Protein AF-A0A485ATG8-F1 (afdb_monomer_lite)

Secondary structure (DSSP, 8-state):
----PPPTTT--HHHHHHHHHTSTT--S-GGG--HHHHHHHHHHHHHHT-

InterPro domains:
  IPR007479 ISC system FeS cluster assembly, IscX [PF04384] (7-49)
  IPR007479 ISC system FeS cluster assembly, IscX [PTHR37532] (8-50)
  IPR007479 ISC system FeS cluster assembly, IscX [TIGR03412] (8-50)
  IPR036762 IscX-like superfamily [G3DSA:1.10.10.600] (3-50)
  IPR036762 IscX-like superfamily [SSF140319] (7-48)

Structure (mmCIF, N/CA/C/O backbone):
data_AF-A0A485ATG8-F1
#
_entry.id   AF-A0A485ATG8-F1
#
loop_
_atom_site.group_PDB
_atom_site.id
_atom_site.type_symbol
_atom_site.label_atom_id
_atom_site.label_alt_id
_atom_site.label_comp_id
_atom_site.label_asym_id
_atom_site.label_entity_id
_atom_site.label_seq_id
_atom_site.pdbx_PDB_ins_code
_atom_site.Cartn_x
_atom_site.Cartn_y
_atom_site.Cartn_z
_atom_site.occupancy
_atom_site.B_iso_or_equiv
_atom_site.auth_seq_id
_atom_site.auth_comp_id
_atom_site.auth_asym_id
_atom_site.auth_atom_id
_atom_site.pdbx_PDB_model_num
ATOM 1 N N . MET A 1 1 ? -8.380 9.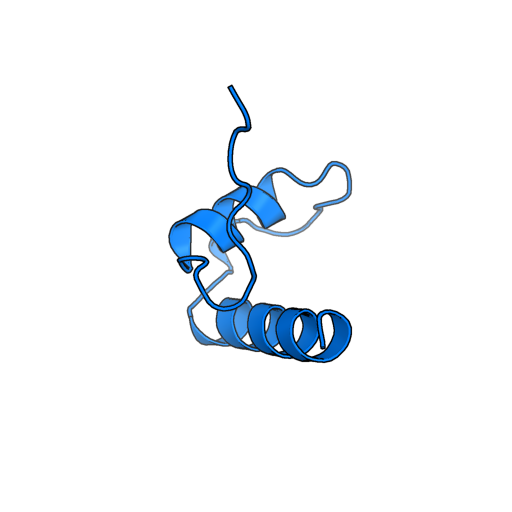302 -25.020 1.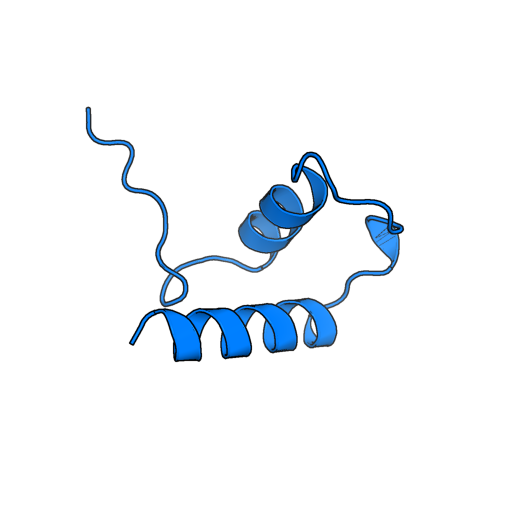00 43.41 1 MET A N 1
ATOM 2 C CA . MET A 1 1 ? -7.385 9.898 -24.104 1.00 43.41 1 MET A CA 1
ATOM 3 C C . MET A 1 1 ? -6.876 8.766 -23.241 1.00 43.41 1 MET A C 1
ATOM 5 O O . MET A 1 1 ? -7.679 8.190 -22.526 1.00 43.41 1 MET A O 1
ATOM 9 N N . LEU A 1 2 ? -5.616 8.360 -23.393 1.00 49.81 2 LEU A N 1
ATOM 10 C CA . LEU A 1 2 ? -5.042 7.327 -22.532 1.00 49.81 2 LEU A CA 1
ATOM 11 C C . LEU A 1 2 ? -4.948 7.927 -21.126 1.00 49.81 2 LEU A C 1
ATOM 13 O O . LEU A 1 2 ? -4.100 8.786 -20.886 1.00 49.81 2 LEU A O 1
ATOM 17 N N . SER A 1 3 ? -5.856 7.548 -20.226 1.00 55.22 3 SER A N 1
ATOM 18 C CA . SER A 1 3 ? -5.671 7.770 -18.796 1.00 55.22 3 SER A CA 1
ATOM 19 C C . SER A 1 3 ? -4.432 6.975 -18.411 1.00 55.22 3 SER A C 1
ATOM 21 O O . SER A 1 3 ? -4.474 5.750 -18.318 1.00 55.22 3 SER A O 1
ATOM 23 N N . ARG A 1 4 ? -3.291 7.656 -18.324 1.00 67.56 4 ARG A N 1
ATOM 24 C CA . ARG A 1 4 ? -2.022 7.036 -17.966 1.00 67.56 4 ARG A CA 1
ATOM 25 C C . ARG A 1 4 ? -2.161 6.569 -16.521 1.00 67.56 4 ARG A C 1
ATOM 27 O O . ARG A 1 4 ? -2.149 7.396 -15.614 1.00 67.56 4 ARG A O 1
ATOM 34 N N . THR A 1 5 ? -2.376 5.274 -16.322 1.00 70.00 5 THR A N 1
ATOM 35 C CA . THR A 1 5 ? -2.376 4.682 -14.989 1.00 70.00 5 THR A CA 1
ATOM 36 C C . THR A 1 5 ? -0.990 4.906 -14.375 1.00 70.00 5 THR A C 1
ATOM 38 O O . THR A 1 5 ? 0.021 4.697 -15.059 1.00 70.00 5 THR A O 1
ATOM 41 N N . PRO A 1 6 ? -0.906 5.420 -13.137 1.00 77.75 6 PRO A N 1
ATOM 42 C CA . PRO A 1 6 ? 0.372 5.567 -12.456 1.00 77.75 6 PRO A CA 1
ATOM 43 C C . PRO A 1 6 ? 1.059 4.208 -12.310 1.00 77.75 6 PRO A C 1
ATOM 45 O O . PRO A 1 6 ? 0.417 3.203 -12.014 1.00 77.75 6 PRO A O 1
ATOM 48 N N . THR A 1 7 ? 2.370 4.184 -12.535 1.00 88.50 7 THR A N 1
ATOM 49 C CA . THR A 1 7 ? 3.206 3.002 -12.286 1.00 88.50 7 THR A CA 1
ATOM 50 C C . THR A 1 7 ? 3.653 2.990 -10.823 1.00 88.50 7 THR A C 1
ATOM 52 O O . THR A 1 7 ? 3.731 4.071 -10.224 1.00 88.50 7 THR A O 1
ATOM 55 N N . PRO A 1 8 ? 4.040 1.833 -10.253 1.00 90.19 8 PRO A N 1
ATOM 56 C CA . PRO A 1 8 ? 4.528 1.769 -8.872 1.00 90.19 8 PRO A CA 1
ATOM 57 C C . PRO A 1 8 ? 5.714 2.717 -8.609 1.00 90.19 8 PRO A C 1
ATOM 59 O O . PRO A 1 8 ? 5.831 3.297 -7.538 1.00 90.19 8 PRO A O 1
ATOM 62 N N . LYS A 1 9 ? 6.536 3.023 -9.622 1.00 92.06 9 LYS A N 1
ATOM 63 C CA . LYS A 1 9 ? 7.649 3.993 -9.512 1.00 92.06 9 LYS A CA 1
ATOM 64 C C . LYS A 1 9 ? 7.200 5.452 -9.315 1.00 92.06 9 LYS A C 1
ATOM 66 O O . LYS A 1 9 ? 8.028 6.311 -9.031 1.00 92.06 9 LYS A O 1
ATOM 71 N N . THR A 1 10 ? 5.918 5.756 -9.525 1.00 93.31 10 THR A N 1
ATOM 72 C CA . THR A 1 10 ? 5.370 7.128 -9.520 1.00 93.31 10 THR A CA 1
ATOM 73 C C . THR A 1 10 ? 4.103 7.299 -8.684 1.00 93.31 10 THR A C 1
ATOM 75 O O . THR A 1 10 ? 3.608 8.421 -8.563 1.00 93.31 10 THR A O 1
ATOM 78 N N . VAL A 1 11 ? 3.556 6.215 -8.130 1.00 95.06 11 VAL A N 1
ATOM 79 C CA . VAL A 1 11 ? 2.317 6.256 -7.348 1.00 95.06 11 VAL A CA 1
ATOM 80 C C . VAL A 1 11 ? 2.557 6.943 -6.000 1.00 95.06 11 VAL A C 1
ATOM 82 O O . VAL A 1 11 ? 3.590 6.750 -5.361 1.00 95.06 11 VAL A O 1
ATOM 85 N N . ARG A 1 12 ? 1.604 7.769 -5.560 1.00 95.75 12 ARG A N 1
ATOM 86 C CA . ARG A 1 12 ? 1.623 8.383 -4.224 1.00 95.75 12 ARG A CA 1
ATOM 87 C C . ARG A 1 12 ? 0.929 7.451 -3.236 1.00 95.75 12 ARG A C 1
ATOM 89 O O . ARG A 1 12 ? -0.050 6.809 -3.600 1.00 95.75 12 ARG A O 1
ATOM 96 N N . PHE A 1 13 ? 1.345 7.449 -1.972 1.00 97.06 13 PHE A N 1
ATOM 97 C CA . PHE A 1 13 ? 0.703 6.623 -0.940 1.00 97.06 13 PHE A CA 1
ATOM 98 C C . PHE A 1 13 ? -0.796 6.884 -0.779 1.00 97.06 13 PHE A C 1
ATOM 100 O O . PHE A 1 13 ? -1.540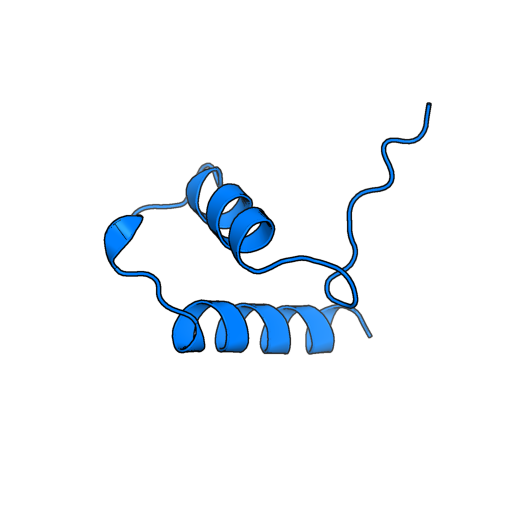 5.938 -0.565 1.00 97.06 13 PHE A O 1
ATOM 107 N N . THR A 1 14 ? -1.261 8.123 -0.951 1.00 96.44 14 THR A N 1
ATOM 108 C CA . THR A 1 14 ? -2.700 8.434 -0.914 1.00 96.44 14 THR A CA 1
ATOM 109 C C . THR A 1 14 ? -3.470 7.772 -2.054 1.00 96.44 14 THR A C 1
ATOM 111 O O . THR A 1 14 ? -4.594 7.332 -1.855 1.00 96.44 14 THR A O 1
ATOM 114 N N . ASP A 1 15 ? -2.865 7.693 -3.243 1.00 96.62 15 ASP A N 1
ATOM 115 C CA . ASP A 1 15 ? -3.495 7.050 -4.398 1.00 96.62 15 ASP A CA 1
ATOM 116 C C . ASP A 1 15 ? -3.463 5.527 -4.235 1.00 96.62 15 ASP A C 1
ATOM 118 O O . ASP A 1 15 ? -4.468 4.866 -4.464 1.00 96.62 15 ASP A O 1
ATOM 122 N N . LEU A 1 16 ? -2.331 4.981 -3.773 1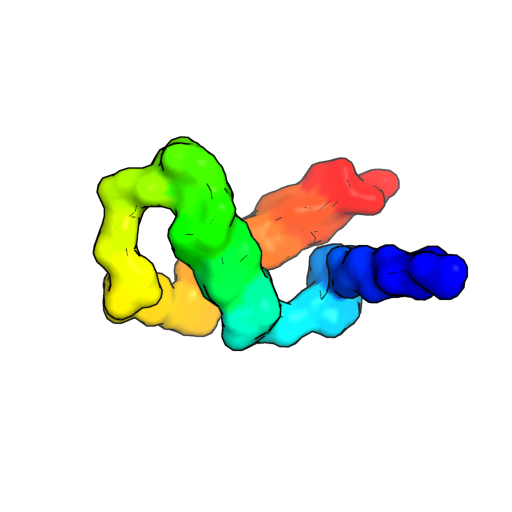.00 97.06 16 LEU A N 1
ATOM 123 C CA . LEU A 1 16 ? -2.181 3.554 -3.488 1.00 97.06 16 LEU A CA 1
ATOM 124 C C . LEU A 1 16 ? -3.175 3.086 -2.417 1.00 97.06 16 LEU A C 1
ATOM 126 O O . LEU A 1 16 ? -3.825 2.063 -2.598 1.00 97.06 16 LEU A O 1
ATOM 130 N N . HIS A 1 17 ? -3.318 3.844 -1.327 1.00 98.06 17 HIS A N 1
ATOM 131 C CA . HIS A 1 17 ? -4.288 3.565 -0.266 1.00 98.06 17 HIS A CA 1
ATOM 132 C C . HIS A 1 17 ? -5.719 3.527 -0.802 1.00 98.06 17 HIS A C 1
ATOM 134 O O . HIS A 1 17 ? -6.427 2.555 -0.550 1.00 98.06 17 HIS A O 1
ATOM 140 N N . GLN A 1 18 ? -6.107 4.535 -1.589 1.00 97.50 18 GLN A N 1
ATOM 141 C CA . GLN A 1 18 ? -7.431 4.586 -2.201 1.00 97.50 18 GLN A CA 1
ATOM 142 C C . GLN A 1 18 ? -7.672 3.364 -3.094 1.00 97.50 18 GLN A C 1
ATOM 144 O O . GLN A 1 18 ? -8.696 2.706 -2.965 1.00 97.50 18 GLN A O 1
ATOM 149 N N . TRP A 1 19 ? -6.710 3.013 -3.950 1.00 96.88 19 TRP A N 1
ATOM 150 C CA . TRP A 1 19 ? -6.849 1.860 -4.840 1.00 96.88 19 TRP A CA 1
ATOM 151 C C . TRP A 1 19 ? -6.954 0.534 -4.100 1.00 96.88 19 TRP A C 1
ATOM 153 O O . TRP A 1 19 ? -7.713 -0.317 -4.542 1.00 96.88 19 TRP A O 1
ATOM 163 N N . ILE A 1 20 ? -6.218 0.362 -2.997 1.00 97.31 20 ILE A N 1
ATOM 164 C CA . ILE A 1 20 ? -6.320 -0.829 -2.145 1.00 97.31 20 ILE A CA 1
ATOM 165 C C . ILE A 1 20 ? -7.714 -0.910 -1.518 1.00 97.31 20 ILE A C 1
ATOM 167 O O . ILE A 1 20 ? -8.329 -1.968 -1.567 1.00 97.31 20 ILE A O 1
ATOM 171 N N . CYS A 1 21 ? -8.222 0.199 -0.973 1.00 98.06 21 CYS A N 1
ATOM 172 C CA . CYS A 1 21 ? -9.547 0.240 -0.349 1.00 98.06 21 CYS A CA 1
ATOM 173 C C . CYS A 1 21 ? -10.692 0.057 -1.359 1.00 98.06 21 CYS A C 1
ATOM 175 O O . CYS A 1 21 ? -11.778 -0.362 -0.971 1.00 98.06 21 CYS A O 1
ATOM 177 N N . ASP A 1 22 ? -10.453 0.373 -2.635 1.00 97.88 22 ASP A N 1
ATOM 178 C CA . ASP A 1 22 ? -11.419 0.211 -3.727 1.00 97.88 22 ASP A CA 1
ATOM 179 C C . ASP A 1 22 ? -11.376 -1.189 -4.378 1.00 97.88 22 ASP A C 1
ATOM 181 O O . ASP A 1 22 ? -12.147 -1.448 -5.307 1.00 97.88 22 ASP A O 1
ATOM 185 N N . LEU A 1 23 ? -10.486 -2.095 -3.945 1.00 97.44 23 LEU A N 1
ATOM 186 C CA . LEU A 1 23 ? -10.476 -3.475 -4.444 1.00 97.44 23 LEU A CA 1
ATOM 187 C C . LEU A 1 23 ? -11.768 -4.191 -4.028 1.00 97.44 23 LEU A C 1
ATOM 189 O O . LEU A 1 23 ? -12.173 -4.124 -2.872 1.00 97.44 23 LEU A O 1
ATOM 193 N N . GLU A 1 24 ? -12.376 -4.933 -4.958 1.00 97.88 24 GLU A N 1
ATOM 194 C CA . GLU A 1 24 ? -13.604 -5.710 -4.701 1.00 97.88 24 GLU A CA 1
ATOM 195 C C . GLU A 1 24 ? -13.437 -6.700 -3.533 1.00 97.88 24 GLU A C 1
ATOM 197 O O . GLU A 1 24 ? -14.374 -6.906 -2.767 1.00 97.88 24 GLU A O 1
ATOM 202 N N . ASP A 1 25 ? -12.227 -7.242 -3.367 1.00 97.62 25 ASP A N 1
ATOM 203 C CA . ASP A 1 25 ? -11.872 -8.214 -2.326 1.00 97.62 25 ASP A CA 1
ATOM 204 C C . ASP A 1 25 ? -11.202 -7.583 -1.085 1.00 97.62 25 ASP A C 1
ATOM 206 O O . ASP A 1 25 ? -10.626 -8.298 -0.260 1.00 97.62 25 ASP A O 1
ATOM 210 N N . PHE A 1 26 ? -11.210 -6.253 -0.937 1.00 97.62 26 PHE A N 1
ATOM 211 C CA . PHE A 1 26 ? -10.677 -5.611 0.268 1.00 97.62 26 PHE A CA 1
ATOM 212 C C . PHE A 1 26 ? -11.632 -5.798 1.458 1.00 97.62 26 PHE A C 1
ATOM 214 O O . PHE A 1 26 ? -12.762 -5.316 1.437 1.00 97.62 26 PHE A O 1
ATOM 221 N N . ASP A 1 27 ? -11.154 -6.469 2.511 1.00 98.12 27 ASP A N 1
ATOM 222 C CA . ASP A 1 27 ? -11.936 -6.835 3.709 1.00 98.12 27 ASP A CA 1
ATOM 223 C C . ASP A 1 27 ? -11.232 -6.427 5.024 1.00 98.12 27 ASP A C 1
ATOM 225 O O . ASP A 1 27 ? -11.387 -7.068 6.061 1.00 98.12 27 ASP A O 1
ATOM 229 N N . ASP A 1 28 ? -10.405 -5.377 4.989 1.00 97.38 28 ASP A N 1
ATOM 230 C CA . ASP A 1 28 ? -9.695 -4.858 6.171 1.00 97.38 28 ASP A CA 1
ATOM 231 C C . ASP A 1 28 ? -10.155 -3.427 6.526 1.00 97.38 28 ASP A C 1
ATOM 233 O O . ASP A 1 28 ? -10.945 -2.813 5.812 1.00 97.38 28 ASP A O 1
ATOM 237 N N . ASP A 1 29 ? -9.692 -2.875 7.649 1.00 97.94 29 ASP A N 1
ATOM 238 C CA . ASP A 1 29 ? -10.007 -1.505 8.071 1.00 97.94 29 ASP A CA 1
ATOM 239 C C . ASP A 1 29 ? -9.194 -0.474 7.255 1.00 97.94 29 ASP A C 1
ATOM 241 O O . ASP A 1 29 ? -7.965 -0.406 7.401 1.00 97.94 29 ASP A O 1
ATOM 245 N N . PRO A 1 30 ? -9.838 0.413 6.459 1.00 97.06 30 PRO A N 1
ATOM 246 C CA . PRO A 1 30 ? -9.145 1.472 5.719 1.00 97.06 30 PRO A CA 1
ATOM 247 C C . PRO A 1 30 ? -8.259 2.369 6.599 1.00 97.06 30 PRO A C 1
ATOM 249 O O . PRO A 1 30 ? -7.253 2.912 6.125 1.00 97.06 30 PRO A O 1
ATOM 252 N N . GLN A 1 31 ? -8.615 2.523 7.880 1.00 97.69 31 GLN A N 1
ATOM 253 C CA . GLN A 1 31 ? -7.935 3.383 8.849 1.00 97.69 31 GLN A CA 1
ATOM 254 C C . GLN A 1 31 ? -6.756 2.703 9.557 1.00 97.69 31 GLN A C 1
ATOM 256 O O . GLN A 1 31 ? -5.993 3.385 10.243 1.00 97.69 31 GLN A O 1
ATOM 261 N N . ALA A 1 32 ? -6.574 1.390 9.388 1.00 97.56 32 ALA A N 1
ATOM 262 C CA . ALA A 1 32 ? -5.450 0.655 9.970 1.00 97.56 32 ALA A CA 1
ATOM 263 C C . ALA A 1 32 ? -4.140 0.827 9.175 1.00 97.56 32 ALA A C 1
ATOM 265 O O . ALA A 1 32 ? -3.057 0.473 9.653 1.00 97.56 32 ALA A O 1
ATOM 266 N N . SER A 1 33 ? -4.219 1.394 7.969 1.00 97.25 33 SER A N 1
ATOM 267 C CA . SER A 1 33 ? -3.058 1.653 7.120 1.00 97.25 33 SER A CA 1
ATOM 268 C C . SER A 1 33 ? -2.160 2.780 7.657 1.00 97.25 33 SER A C 1
ATOM 270 O O . SER A 1 33 ? -2.587 3.716 8.332 1.00 97.25 33 SER A O 1
ATOM 272 N N . ASN A 1 34 ? -0.866 2.687 7.356 1.00 97.75 34 ASN A N 1
ATOM 273 C CA . ASN A 1 34 ? 0.140 3.715 7.625 1.00 97.75 34 ASN A CA 1
ATOM 274 C C . ASN A 1 34 ? 1.264 3.612 6.581 1.00 97.75 34 ASN A C 1
ATOM 276 O O . ASN A 1 34 ? 1.283 2.673 5.784 1.00 97.75 34 ASN A O 1
ATOM 280 N N . GLU A 1 35 ? 2.222 4.543 6.601 1.00 97.81 35 GLU A N 1
ATOM 281 C CA . GLU A 1 35 ? 3.304 4.589 5.604 1.00 97.81 35 GLU A CA 1
ATOM 282 C C . GLU A 1 35 ? 4.087 3.274 5.496 1.00 97.81 35 GLU A C 1
ATOM 284 O O . GLU A 1 35 ? 4.395 2.862 4.387 1.00 97.81 35 GLU A O 1
ATOM 289 N N . LYS A 1 36 ? 4.335 2.560 6.603 1.00 98.31 36 LYS A N 1
ATOM 290 C CA . LYS A 1 36 ? 5.096 1.296 6.571 1.00 98.31 36 LYS A CA 1
ATOM 291 C C . LYS A 1 36 ? 4.338 0.173 5.868 1.00 98.31 36 LYS A C 1
ATOM 293 O O . LYS A 1 36 ? 4.943 -0.637 5.175 1.00 98.31 36 LYS A O 1
ATOM 298 N N . ILE A 1 37 ? 3.020 0.107 6.063 1.00 98.31 37 ILE A N 1
ATOM 299 C CA . ILE A 1 37 ? 2.168 -0.889 5.398 1.00 98.31 37 ILE A CA 1
ATOM 300 C C . ILE A 1 37 ? 2.120 -0.598 3.897 1.00 98.31 37 ILE A C 1
ATOM 302 O O . ILE A 1 37 ? 2.345 -1.491 3.084 1.00 98.31 37 ILE A O 1
ATOM 306 N N . LEU A 1 38 ? 1.875 0.662 3.531 1.00 98.19 38 LEU A N 1
ATOM 307 C CA . LEU A 1 38 ? 1.789 1.078 2.131 1.00 98.19 38 LEU A CA 1
ATOM 308 C C . LEU A 1 38 ? 3.140 0.948 1.412 1.00 98.19 38 LEU A C 1
ATOM 310 O O . LEU A 1 38 ? 3.172 0.551 0.251 1.00 98.19 38 LEU A O 1
ATOM 314 N N . GLU A 1 39 ? 4.252 1.210 2.103 1.00 98.06 39 GLU A N 1
ATOM 315 C CA . GLU A 1 39 ? 5.607 0.978 1.597 1.00 98.06 39 GLU A CA 1
ATOM 316 C C . GLU A 1 39 ? 5.862 -0.510 1.333 1.00 98.06 39 GLU A C 1
ATOM 318 O O . GLU A 1 39 ? 6.349 -0.855 0.260 1.00 98.06 39 GLU A O 1
ATOM 323 N N . ALA A 1 40 ? 5.489 -1.403 2.257 1.00 98.44 40 ALA A N 1
ATOM 324 C CA . ALA A 1 40 ? 5.660 -2.843 2.063 1.00 98.44 40 ALA A CA 1
ATOM 325 C C . ALA A 1 40 ? 4.892 -3.350 0.831 1.00 98.44 40 ALA A C 1
ATOM 327 O O . ALA A 1 40 ? 5.442 -4.101 0.026 1.00 98.44 40 ALA A O 1
ATOM 328 N N . ILE A 1 41 ? 3.652 -2.888 0.647 1.00 97.81 41 ILE A N 1
ATOM 329 C CA . ILE A 1 41 ? 2.846 -3.211 -0.537 1.00 97.81 41 ILE A CA 1
ATOM 330 C C . ILE A 1 41 ? 3.504 -2.653 -1.804 1.00 97.81 41 ILE A C 1
ATOM 332 O O . ILE A 1 41 ? 3.616 -3.361 -2.805 1.00 97.81 41 ILE A O 1
ATOM 336 N N . LEU A 1 42 ? 3.977 -1.403 -1.766 1.00 97.31 42 LEU A N 1
ATOM 337 C CA . LEU A 1 42 ? 4.620 -0.768 -2.913 1.00 97.31 42 LEU A CA 1
ATOM 338 C C . LEU A 1 42 ? 5.912 -1.481 -3.328 1.00 97.31 42 LEU A C 1
ATOM 340 O O . LEU A 1 42 ? 6.163 -1.614 -4.521 1.00 97.31 42 LEU A O 1
ATOM 344 N N . LEU A 1 43 ? 6.717 -1.949 -2.371 1.00 97.31 43 LEU A N 1
ATOM 345 C CA . LEU A 1 43 ? 7.952 -2.687 -2.648 1.00 97.31 43 LEU A CA 1
ATOM 346 C C . LEU A 1 43 ? 7.678 -4.036 -3.316 1.00 97.31 43 LEU A C 1
ATOM 348 O O . LEU A 1 43 ? 8.356 -4.364 -4.284 1.00 97.31 43 LEU A O 1
ATOM 352 N N . VAL A 1 44 ? 6.665 -4.777 -2.854 1.00 98.00 44 VAL A N 1
ATOM 353 C CA . VAL A 1 44 ? 6.235 -6.019 -3.520 1.00 98.00 44 VAL A CA 1
ATOM 354 C C . VAL A 1 44 ? 5.746 -5.719 -4.933 1.00 98.00 44 VAL A C 1
ATOM 356 O O . VAL A 1 44 ? 6.129 -6.393 -5.880 1.00 98.00 44 VAL A O 1
ATOM 359 N N . TRP A 1 45 ? 4.948 -4.664 -5.108 1.00 96.06 45 TRP A N 1
ATOM 360 C CA . TRP A 1 45 ? 4.469 -4.299 -6.437 1.00 96.06 45 TRP A CA 1
ATOM 361 C C . TRP A 1 45 ? 5.599 -3.846 -7.378 1.00 96.06 45 TRP A C 1
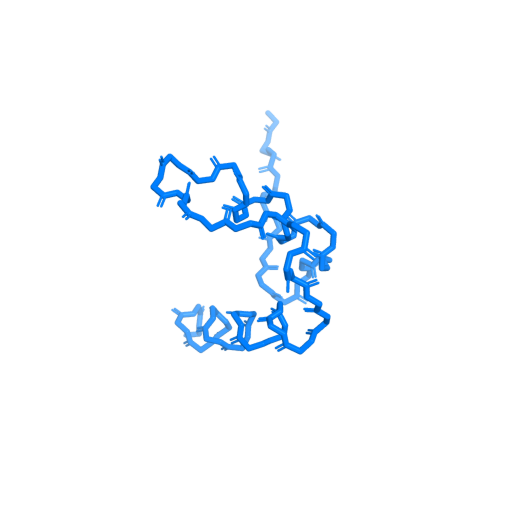ATOM 363 O O . TRP A 1 45 ? 5.548 -4.124 -8.572 1.00 96.06 45 TRP A O 1
ATOM 373 N N . LEU A 1 46 ? 6.620 -3.155 -6.863 1.00 95.69 46 LEU A N 1
ATOM 374 C CA . LEU A 1 46 ? 7.806 -2.782 -7.637 1.00 95.69 46 LEU A CA 1
ATOM 375 C C . LEU A 1 46 ? 8.587 -4.008 -8.120 1.00 95.69 46 LEU A C 1
ATOM 377 O O . LEU A 1 46 ? 8.995 -4.005 -9.276 1.00 95.69 46 LEU A O 1
ATOM 381 N N . ASP A 1 47 ? 8.761 -5.015 -7.261 1.00 96.25 47 ASP A N 1
ATOM 382 C CA . ASP A 1 47 ? 9.464 -6.266 -7.580 1.00 96.25 47 ASP A CA 1
ATOM 383 C C . ASP A 1 47 ? 8.742 -7.056 -8.682 1.00 96.25 47 ASP A C 1
ATOM 385 O O . ASP A 1 47 ? 9.364 -7.488 -9.644 1.00 96.25 47 ASP A O 1
ATOM 389 N N . GLU A 1 48 ? 7.411 -7.152 -8.609 1.00 94.94 48 GLU A N 1
ATOM 390 C CA . GLU A 1 48 ? 6.589 -7.839 -9.620 1.00 94.94 48 GLU A CA 1
ATOM 391 C C . GLU A 1 48 ? 6.482 -7.078 -10.956 1.00 94.94 48 GLU A C 1
ATOM 393 O O . GLU A 1 48 ? 6.090 -7.646 -11.977 1.00 94.94 48 GLU A O 1
ATOM 398 N N . ALA A 1 49 ? 6.744 -5.767 -10.951 1.00 90.06 49 ALA A N 1
ATOM 399 C CA . ALA A 1 49 ? 6.624 -4.910 -12.131 1.00 90.06 49 ALA A CA 1
ATOM 400 C C . AL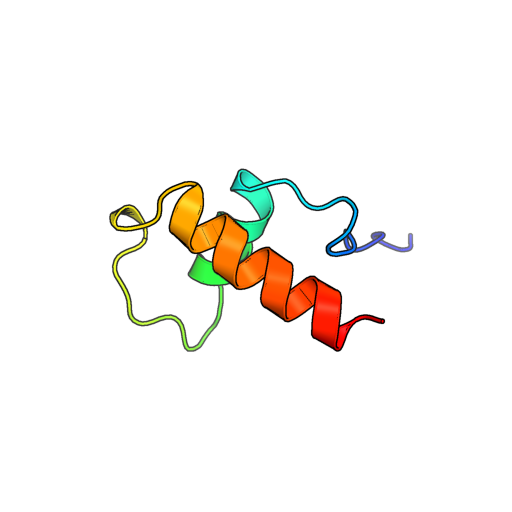A A 1 49 ? 7.932 -4.754 -12.929 1.00 90.06 49 ALA A C 1
ATOM 402 O O . ALA A 1 49 ? 7.893 -4.131 -14.000 1.00 90.06 49 ALA A O 1
ATOM 403 N N . ASP A 1 50 ? 9.058 -5.249 -12.409 1.00 79.25 50 ASP A N 1
ATOM 404 C CA . ASP A 1 50 ? 10.355 -5.316 -13.100 1.00 79.25 50 ASP A CA 1
ATOM 405 C C . ASP A 1 50 ? 10.499 -6.614 -13.925 1.00 79.25 50 ASP A C 1
ATOM 407 O O . ASP A 1 50 ? 11.108 -6.527 -15.021 1.00 79.25 50 ASP A O 1
#

Radius of gyration: 11.56 Å; chains: 1; bounding box: 24×18×34 Å

Sequence (50 aa):
MLSRTPTPKTVRFTDLHQWICDLEDFDDDPQASNEKILEAILLVWLDEAD

pLDDT: mean 91.89, std 12.7, range [43.41, 98.44]

Organism: Kluyvera cryocrescens (NCBI:txid580)

Foldseek 3Di:
DPPPDDALVGDDLVRLLVVLCPDPPNDDDSVVDDPVNSVVVSVVSVVVVD